Protein AF-A0A7Y7CH23-F1 (afdb_monomer_lite)

Foldseek 3Di:
DEEEEDEQDCQQALVSVVVVVVVCVVVVVPDDYDYHYDHHPCVVVLLVVLLVCLLVLNPCSVVSLVVSLCVVLVSVCVNPVDNPPVVSVVVSVVSVVVSPVSND

Sequence (104 aa):
MKVLKFGGTSVGSVEAISKVAEILRKESNQEQLVVVVSAMSGVTNTLISISQKAAQRDADYEADLQTLEEKHCQAFKELTGNSNCFEISKLFVRLTEICRGVYL

Radius of gyration: 16.27 Å; chains: 1; bounding box: 41×25×42 Å

pLDDT: mean 97.31, std 1.36, range [89.5, 98.69]

Structure (mmCIF, N/CA/C/O backbone):
data_AF-A0A7Y7CH23-F1
#
_entry.id   AF-A0A7Y7CH23-F1
#
loop_
_atom_site.group_PDB
_atom_site.id
_atom_site.type_symbol
_atom_site.label_atom_id
_atom_site.label_alt_id
_atom_site.label_comp_id
_atom_site.label_asym_id
_atom_site.label_entity_id
_atom_site.label_seq_id
_atom_site.pdbx_PDB_ins_code
_atom_site.Cartn_x
_atom_site.Cartn_y
_atom_site.Cartn_z
_atom_site.occupancy
_atom_site.B_iso_or_equiv
_atom_site.auth_seq_id
_atom_site.auth_comp_id
_atom_site.auth_asym_id
_atom_site.auth_atom_id
_atom_site.pdbx_PDB_model_num
ATOM 1 N N . MET A 1 1 ? -26.621 4.002 8.641 1.00 89.50 1 MET A N 1
ATOM 2 C CA . MET A 1 1 ? -25.484 3.522 7.830 1.00 89.50 1 MET A CA 1
ATOM 3 C C . MET A 1 1 ? -24.576 4.711 7.619 1.00 89.50 1 MET A C 1
ATOM 5 O O . MET A 1 1 ? -25.047 5.724 7.113 1.00 89.50 1 MET A O 1
ATOM 9 N N . LYS A 1 2 ? -23.303 4.588 7.991 1.00 96.12 2 LYS A N 1
ATOM 10 C CA . LYS A 1 2 ? -22.327 5.681 7.959 1.00 96.12 2 LYS A CA 1
ATOM 11 C C . LYS A 1 2 ? -21.166 5.344 7.033 1.00 96.12 2 LYS A C 1
ATOM 13 O O . LYS A 1 2 ? -20.683 4.215 7.015 1.00 96.12 2 LYS A O 1
ATOM 18 N N . VAL A 1 3 ? -20.723 6.336 6.265 1.00 97.75 3 VAL A N 1
ATOM 19 C CA . VAL A 1 3 ? -19.572 6.222 5.361 1.00 97.75 3 VAL A CA 1
ATOM 20 C C . VAL A 1 3 ? -18.402 6.995 5.957 1.00 97.75 3 VAL A C 1
ATOM 22 O O . VAL A 1 3 ? -18.526 8.188 6.226 1.00 97.75 3 VAL A O 1
ATOM 25 N N . LEU A 1 4 ? -17.269 6.325 6.159 1.00 97.94 4 LEU A N 1
ATOM 26 C CA . LEU A 1 4 ? -16.046 6.919 6.697 1.00 97.94 4 LEU A CA 1
ATOM 27 C C . LEU A 1 4 ? -14.926 6.823 5.666 1.00 97.94 4 LEU A C 1
ATOM 29 O O . LEU A 1 4 ? -14.622 5.736 5.173 1.00 97.94 4 LEU A O 1
ATOM 33 N N . LYS A 1 5 ? -14.298 7.961 5.355 1.00 97.88 5 LYS A N 1
ATOM 34 C CA . LYS A 1 5 ? -13.179 8.031 4.415 1.00 97.88 5 LYS A CA 1
ATOM 35 C C . LYS A 1 5 ? -11.884 8.403 5.126 1.00 97.88 5 LYS A C 1
ATOM 37 O O . LYS A 1 5 ? -11.820 9.431 5.793 1.00 97.88 5 LYS A O 1
ATOM 42 N N . PHE A 1 6 ? -10.827 7.634 4.878 1.00 98.25 6 PHE A N 1
ATOM 43 C CA . PHE A 1 6 ? -9.479 7.884 5.393 1.00 98.25 6 PHE A CA 1
ATOM 44 C C . PHE A 1 6 ? -8.514 8.187 4.241 1.00 98.25 6 PHE A C 1
ATOM 46 O O . PHE A 1 6 ? -8.484 7.491 3.224 1.00 98.25 6 PHE A O 1
ATOM 53 N N . GLY A 1 7 ? -7.772 9.293 4.352 1.00 97.69 7 GLY A N 1
ATOM 54 C CA . GLY A 1 7 ? -6.771 9.696 3.358 1.00 97.69 7 GLY A CA 1
ATOM 55 C C . GLY A 1 7 ? -5.452 8.943 3.510 1.00 97.69 7 GLY A C 1
ATOM 56 O O . GLY A 1 7 ? -5.259 8.222 4.481 1.00 97.69 7 GLY A O 1
ATOM 57 N N . GLY A 1 8 ? -4.523 9.147 2.572 1.00 96.12 8 GLY A N 1
ATOM 58 C CA . GLY A 1 8 ? -3.258 8.404 2.563 1.00 96.12 8 GLY A CA 1
ATOM 59 C C . GLY A 1 8 ? -2.375 8.645 3.789 1.00 96.12 8 GLY A C 1
ATOM 60 O O . GLY A 1 8 ? -1.679 7.735 4.221 1.00 96.12 8 GLY A O 1
ATOM 61 N N . THR A 1 9 ? -2.448 9.824 4.411 1.00 95.94 9 THR A N 1
ATOM 62 C CA . THR A 1 9 ? -1.773 10.105 5.691 1.00 95.94 9 THR A CA 1
ATOM 63 C C . THR A 1 9 ? -2.388 9.319 6.849 1.00 95.94 9 THR A C 1
ATOM 65 O O . THR A 1 9 ? -1.662 8.807 7.695 1.00 95.94 9 THR A O 1
ATOM 68 N N . SER A 1 10 ? -3.713 9.152 6.858 1.00 97.00 10 SER A N 1
ATOM 69 C CA . SER A 1 10 ? -4.443 8.363 7.860 1.00 97.00 10 SER A CA 1
ATOM 70 C C . SER A 1 10 ? -4.153 6.864 7.775 1.00 97.00 10 SER A C 1
ATOM 72 O O . SER A 1 10 ? -4.375 6.152 8.744 1.00 97.00 10 SER A O 1
ATOM 74 N N . VAL A 1 11 ? -3.650 6.386 6.635 1.00 97.19 11 VAL A N 1
ATOM 75 C CA . VAL A 1 11 ? -3.224 4.994 6.427 1.00 97.19 11 VAL A CA 1
ATOM 76 C C . VAL A 1 11 ? -1.746 4.908 6.029 1.00 97.19 11 VAL A C 1
ATOM 78 O O . VAL A 1 11 ? -1.328 3.989 5.336 1.00 97.19 11 VAL A O 1
ATOM 81 N N . GLY A 1 12 ? -0.942 5.907 6.408 1.00 94.88 12 GLY A N 1
ATOM 82 C CA . GLY A 1 12 ? 0.437 6.048 5.932 1.00 94.88 12 GLY A CA 1
ATOM 83 C C . GLY A 1 12 ? 1.469 5.216 6.688 1.00 94.88 12 GLY A C 1
ATOM 84 O O . GLY A 1 12 ? 2.540 4.956 6.144 1.00 94.88 12 GLY A O 1
ATOM 85 N N . SER A 1 13 ? 1.146 4.803 7.912 1.00 96.56 13 SER A N 1
ATOM 86 C CA . SER A 1 13 ? 2.002 3.999 8.785 1.00 96.56 13 SER A CA 1
ATOM 87 C C . SER A 1 13 ? 1.175 2.981 9.567 1.00 96.56 13 SER A C 1
ATOM 89 O O . SER A 1 13 ? -0.055 3.080 9.630 1.00 96.56 13 SER A O 1
ATOM 91 N N . VAL A 1 14 ? 1.851 2.019 10.191 1.00 97.38 14 VAL A N 1
ATOM 92 C CA . VAL A 1 14 ? 1.224 0.994 11.037 1.00 97.38 14 VAL A CA 1
ATOM 93 C C . VAL A 1 14 ? 0.483 1.625 12.218 1.00 97.38 14 VAL A C 1
ATOM 95 O O . VAL A 1 14 ? -0.646 1.234 12.524 1.00 97.38 14 VAL A O 1
ATOM 98 N N . GLU A 1 15 ? 1.042 2.671 12.826 1.00 97.50 15 GLU A N 1
ATOM 99 C CA . GLU A 1 15 ? 0.410 3.405 13.928 1.00 97.50 15 GLU A CA 1
ATOM 100 C C . GLU A 1 15 ? -0.843 4.144 13.456 1.00 97.50 15 GLU A C 1
ATOM 102 O O . GLU A 1 15 ? -1.858 4.168 14.154 1.00 97.50 15 GLU A O 1
ATOM 107 N N . ALA A 1 16 ? -0.789 4.752 12.267 1.00 97.81 16 ALA A N 1
ATOM 108 C CA . ALA A 1 16 ? -1.929 5.455 11.692 1.00 97.81 16 ALA A CA 1
ATOM 109 C C . ALA A 1 16 ? -3.073 4.478 11.373 1.00 97.81 16 ALA A C 1
ATOM 111 O O . ALA A 1 16 ? -4.213 4.718 11.772 1.00 97.81 16 ALA A O 1
ATOM 112 N N . ILE A 1 17 ? -2.757 3.336 10.752 1.00 98.00 17 ILE A N 1
ATOM 113 C CA . ILE A 1 17 ? -3.729 2.272 10.463 1.00 98.00 17 ILE A CA 1
ATOM 114 C C . ILE A 1 17 ? -4.332 1.716 11.760 1.00 98.00 17 ILE A C 1
ATOM 116 O O . ILE A 1 17 ? -5.546 1.527 11.835 1.00 98.00 17 ILE A O 1
ATOM 120 N N . SER A 1 18 ? -3.523 1.519 12.803 1.00 97.69 18 SER A N 1
ATOM 121 C CA . SER A 1 18 ? -4.001 1.046 14.109 1.00 97.69 18 SER A CA 1
ATOM 122 C C . SER A 1 18 ? -5.000 2.021 14.742 1.00 97.69 18 SER A C 1
ATOM 124 O O . SER A 1 18 ? -6.073 1.605 15.177 1.00 97.69 18 SER A O 1
ATOM 126 N N . LYS A 1 19 ? -4.723 3.333 14.697 1.00 98.06 19 LYS A N 1
ATOM 127 C CA . LYS A 1 19 ? -5.663 4.371 15.162 1.00 98.06 19 LYS A CA 1
ATOM 128 C C . LYS A 1 19 ? -6.963 4.376 14.359 1.00 98.06 19 LYS A C 1
ATOM 130 O O . LYS A 1 19 ? -8.043 4.522 14.927 1.00 98.06 19 LYS A O 1
ATOM 135 N N . VAL A 1 20 ? -6.884 4.196 13.039 1.00 97.94 20 VAL A N 1
ATOM 136 C CA . VAL A 1 20 ? -8.079 4.055 12.192 1.00 97.94 20 VAL A CA 1
ATOM 137 C C . VAL A 1 20 ? -8.890 2.825 12.605 1.00 97.94 20 VAL A C 1
ATOM 139 O O . VAL A 1 20 ? -10.106 2.926 12.753 1.00 97.94 20 VAL A O 1
ATOM 142 N N . ALA A 1 21 ? -8.242 1.687 12.860 1.00 97.25 21 ALA A N 1
ATOM 143 C CA . ALA A 1 21 ? -8.920 0.475 13.313 1.00 97.25 21 ALA A CA 1
ATOM 144 C C . ALA A 1 21 ? -9.638 0.672 14.662 1.00 97.25 21 ALA A C 1
ATOM 146 O O . ALA A 1 21 ? -10.753 0.181 14.835 1.00 97.25 21 ALA A O 1
ATOM 147 N N . GLU A 1 22 ? -9.051 1.422 15.599 1.00 97.44 22 GLU A N 1
ATOM 148 C CA . GLU A 1 22 ? -9.698 1.785 16.869 1.00 97.44 22 GLU A CA 1
ATOM 149 C C . GLU A 1 22 ? -10.956 2.638 16.663 1.00 97.44 22 GLU A C 1
ATOM 151 O O . GLU A 1 22 ? -12.005 2.334 17.239 1.00 97.44 22 GLU A O 1
ATOM 156 N N . ILE A 1 23 ? -10.880 3.661 15.802 1.00 96.94 23 ILE A N 1
ATOM 157 C CA . ILE A 1 23 ? -12.037 4.493 15.436 1.00 96.94 23 ILE A CA 1
ATOM 158 C C . ILE A 1 23 ? -13.147 3.609 14.857 1.00 96.94 23 ILE A C 1
ATOM 160 O O . ILE A 1 23 ? -14.294 3.682 15.295 1.00 96.94 23 ILE A O 1
ATOM 164 N N . LEU A 1 24 ? -12.803 2.728 13.916 1.00 97.38 24 LEU A N 1
ATOM 165 C CA . LEU A 1 24 ? -13.766 1.849 13.256 1.00 97.38 24 LEU A CA 1
ATOM 166 C C . LEU A 1 24 ? -14.436 0.872 14.223 1.00 97.38 24 LEU A C 1
ATOM 168 O O . LEU A 1 24 ? -15.649 0.705 14.144 1.00 97.38 24 LEU A O 1
ATOM 172 N N . ARG A 1 25 ? -13.688 0.280 15.165 1.00 96.94 25 ARG A N 1
ATOM 173 C CA . ARG A 1 25 ? -14.252 -0.605 16.202 1.00 96.94 25 ARG A CA 1
ATOM 174 C C . ARG A 1 25 ? -15.272 0.111 17.083 1.00 96.94 25 ARG A C 1
ATOM 176 O O . ARG A 1 25 ? -16.264 -0.490 17.484 1.00 96.94 25 ARG A O 1
ATOM 183 N N . LYS A 1 26 ? -15.033 1.385 17.409 1.00 96.25 26 LYS A N 1
ATOM 184 C CA . LYS A 1 26 ? -15.975 2.185 18.201 1.00 96.25 26 LYS A CA 1
ATOM 185 C C . LYS A 1 26 ? -17.247 2.485 17.407 1.00 96.25 26 LYS A C 1
ATOM 187 O O . LYS A 1 26 ? -18.345 2.295 17.923 1.00 96.25 26 LYS A O 1
ATOM 192 N N . GLU A 1 27 ? -17.095 2.931 16.165 1.00 96.12 27 GLU A N 1
ATOM 193 C CA . GLU A 1 27 ? -18.215 3.337 15.311 1.00 96.12 27 GLU A CA 1
ATOM 194 C C . GLU A 1 27 ? -19.073 2.140 14.862 1.00 96.12 27 GLU A C 1
ATOM 196 O O . GLU A 1 27 ? -20.293 2.263 14.759 1.00 96.12 27 GLU A O 1
ATOM 201 N N . SER A 1 28 ? -18.474 0.958 14.667 1.00 95.62 28 SER A N 1
ATOM 202 C CA . SER A 1 28 ? -19.189 -0.237 14.194 1.00 95.62 28 SER A CA 1
ATOM 203 C C . SER A 1 28 ? -20.182 -0.798 15.210 1.00 95.62 28 SER A C 1
ATOM 205 O O . SER A 1 28 ? -21.072 -1.555 14.838 1.00 95.62 28 SER A O 1
ATOM 207 N N . ASN A 1 29 ? -20.042 -0.430 16.487 1.00 95.25 29 ASN A N 1
ATOM 208 C CA . ASN A 1 29 ? -20.991 -0.805 17.537 1.00 95.25 29 ASN A CA 1
ATOM 209 C C . ASN A 1 29 ? -22.279 0.031 17.493 1.00 95.25 29 ASN A C 1
ATOM 211 O O . ASN A 1 29 ? -23.251 -0.324 18.153 1.00 95.25 29 ASN A O 1
ATOM 215 N N . GLN A 1 30 ? -22.285 1.153 16.766 1.00 94.44 30 GLN A N 1
ATOM 216 C CA . GLN A 1 30 ? -23.418 2.080 16.720 1.00 94.44 30 GLN A CA 1
ATOM 217 C C . GLN A 1 30 ? -24.283 1.870 15.479 1.00 94.44 30 GLN A C 1
ATOM 219 O O . GLN A 1 30 ? -25.508 1.896 15.563 1.00 94.44 30 GLN A O 1
ATOM 224 N N . GLU A 1 31 ? -23.659 1.671 14.319 1.00 95.19 31 GLU A N 1
ATOM 225 C CA . GLU A 1 31 ? -24.361 1.462 13.057 1.00 95.19 31 GLU A CA 1
ATOM 226 C C . GLU A 1 31 ? -23.474 0.768 12.018 1.00 95.19 31 GLU A C 1
ATOM 228 O O . GLU A 1 31 ? -22.251 0.719 12.138 1.00 95.19 31 GLU A O 1
ATOM 233 N N . GLN A 1 32 ? -24.094 0.263 10.948 1.00 96.75 32 GLN A N 1
ATOM 234 C CA . GLN A 1 32 ? -23.366 -0.314 9.820 1.00 96.75 32 GLN A CA 1
ATOM 235 C C . GLN A 1 32 ? -22.456 0.728 9.151 1.00 96.75 32 GLN A C 1
ATOM 237 O O . GLN A 1 32 ? -22.909 1.826 8.804 1.00 96.75 32 GLN A O 1
ATOM 242 N N . LEU A 1 33 ? -21.201 0.337 8.909 1.00 97.56 33 LEU A N 1
ATOM 243 C CA . LEU A 1 33 ? -20.172 1.182 8.308 1.00 97.56 33 LEU A CA 1
ATOM 244 C C . LEU A 1 33 ? -19.839 0.771 6.871 1.00 97.56 33 LEU A C 1
ATOM 246 O O . LEU A 1 33 ? -19.753 -0.412 6.552 1.00 97.56 33 LEU A O 1
ATOM 250 N N . VAL A 1 34 ? -19.556 1.769 6.036 1.00 98.12 34 VAL A N 1
ATOM 251 C CA . VAL A 1 34 ? -18.801 1.628 4.786 1.00 98.12 34 VAL A CA 1
ATOM 252 C C . VAL A 1 34 ? -17.496 2.393 4.952 1.00 98.12 34 VAL A C 1
ATOM 254 O O . VAL A 1 34 ? -17.506 3.579 5.285 1.00 98.12 34 VAL A O 1
ATOM 257 N N . VAL A 1 35 ? -16.368 1.723 4.728 1.00 98.00 35 VAL A N 1
ATOM 258 C CA . VAL A 1 35 ? -15.037 2.308 4.915 1.00 98.00 35 VAL A CA 1
ATOM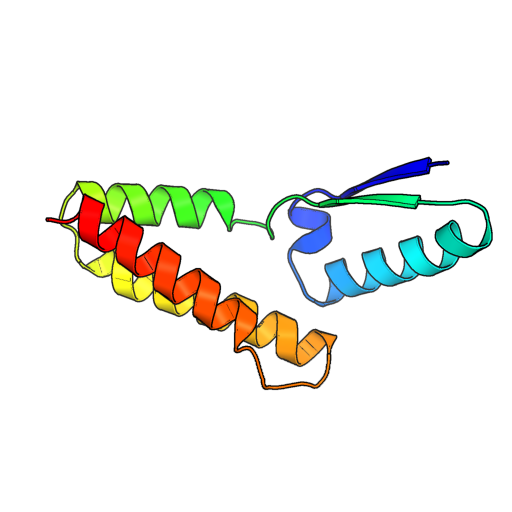 259 C C . VAL A 1 35 ? -14.365 2.479 3.562 1.00 98.00 35 VAL A C 1
ATOM 261 O O . VAL A 1 35 ? -14.211 1.519 2.813 1.00 98.00 35 VAL A O 1
ATOM 264 N N . VAL A 1 36 ? -13.950 3.706 3.263 1.00 98.38 36 VAL A N 1
ATOM 265 C CA . VAL A 1 36 ? -13.214 4.054 2.046 1.00 98.38 36 VAL A CA 1
ATOM 266 C C . VAL A 1 36 ? -11.806 4.479 2.439 1.00 98.38 36 VAL A C 1
ATOM 268 O O . VAL A 1 36 ? -11.624 5.414 3.219 1.00 98.38 36 VAL A O 1
ATOM 271 N N . VAL A 1 37 ? -10.793 3.819 1.886 1.00 97.94 37 VAL A N 1
ATOM 272 C CA . VAL A 1 37 ? -9.385 4.156 2.130 1.00 97.94 37 VAL A CA 1
ATOM 273 C C . VAL A 1 37 ? -8.701 4.570 0.835 1.00 97.94 37 VAL A C 1
ATOM 275 O O . VAL A 1 37 ? -8.967 4.025 -0.233 1.00 97.94 37 VAL A O 1
ATOM 278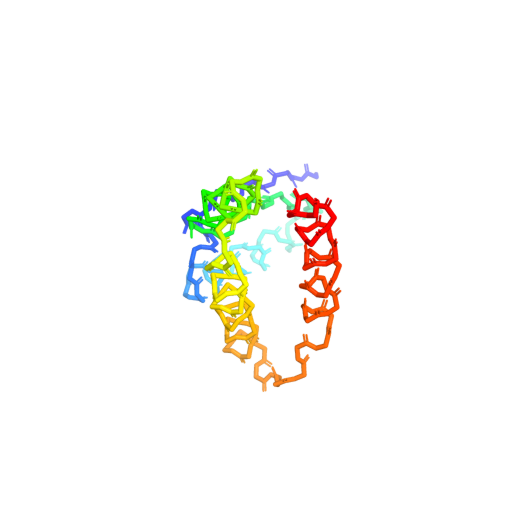 N N . SER A 1 38 ? -7.824 5.567 0.927 1.00 98.00 38 SER A N 1
ATOM 279 C CA . SER A 1 38 ? -6.824 5.831 -0.112 1.00 98.00 38 SER A CA 1
ATOM 280 C C . SER A 1 38 ? -5.650 4.843 0.010 1.00 98.00 38 SER A C 1
ATOM 282 O O . SER A 1 38 ? -5.558 4.104 0.987 1.00 98.00 38 SER A O 1
ATOM 284 N N . ALA A 1 39 ? -4.728 4.846 -0.957 1.00 97.75 39 ALA A N 1
ATOM 285 C CA . ALA A 1 39 ? -3.445 4.158 -0.803 1.00 97.75 39 ALA A CA 1
ATOM 286 C C . ALA A 1 39 ? -2.619 4.772 0.347 1.00 97.75 39 ALA A C 1
ATOM 288 O O . ALA A 1 39 ? -2.824 5.940 0.698 1.00 97.75 39 ALA A O 1
ATOM 289 N N . MET A 1 40 ? -1.667 4.011 0.904 1.00 97.94 40 MET A N 1
ATOM 290 C CA . MET A 1 40 ? -0.754 4.514 1.940 1.00 97.94 40 MET A CA 1
ATOM 291 C C . MET A 1 40 ? 0.008 5.749 1.441 1.00 97.94 40 MET A C 1
ATOM 293 O O . MET A 1 40 ? 0.288 5.886 0.248 1.00 97.94 40 MET A O 1
ATOM 297 N N . SER A 1 41 ? 0.364 6.652 2.358 1.00 96.81 41 SER A N 1
ATOM 298 C CA . SER A 1 41 ? 1.081 7.890 2.036 1.00 96.81 41 SER A CA 1
ATOM 299 C C . SER A 1 41 ? 2.270 7.650 1.092 1.00 96.81 41 SER A C 1
ATOM 301 O O . SER A 1 41 ? 3.109 6.773 1.325 1.00 96.81 41 SER A O 1
ATOM 303 N N . GLY A 1 42 ? 2.305 8.420 0.001 1.00 97.06 42 GLY A N 1
ATOM 304 C CA . GLY A 1 42 ? 3.329 8.355 -1.045 1.00 97.06 42 GLY A CA 1
ATOM 305 C C . GLY A 1 42 ? 3.147 7.250 -2.093 1.00 97.06 42 GLY A C 1
ATOM 306 O O . GLY A 1 42 ? 3.669 7.401 -3.191 1.00 97.06 42 GLY A O 1
ATOM 307 N N . VAL A 1 43 ? 2.365 6.196 -1.828 1.00 98.06 43 VAL A N 1
ATOM 308 C CA . VAL A 1 43 ? 2.293 5.010 -2.708 1.00 98.06 43 VAL A CA 1
ATOM 309 C C . VAL A 1 43 ? 1.793 5.346 -4.110 1.00 98.06 43 VAL A C 1
ATOM 311 O O . VAL A 1 43 ? 2.377 4.884 -5.082 1.00 98.06 43 VAL A O 1
ATOM 314 N N . THR A 1 44 ? 0.766 6.189 -4.250 1.00 98.25 44 THR A N 1
ATOM 315 C CA . THR A 1 44 ? 0.278 6.602 -5.578 1.00 98.25 44 THR A CA 1
ATOM 316 C C . THR A 1 44 ? 1.368 7.300 -6.395 1.00 98.25 44 THR A C 1
ATOM 318 O O . THR A 1 44 ? 1.526 7.001 -7.573 1.00 98.25 44 THR A O 1
ATOM 321 N N . ASN A 1 45 ? 2.157 8.180 -5.770 1.00 98.44 45 ASN A N 1
ATOM 322 C CA . ASN A 1 45 ? 3.254 8.869 -6.452 1.00 98.44 45 ASN A CA 1
ATOM 323 C C . ASN A 1 45 ? 4.373 7.891 -6.828 1.00 98.44 45 ASN A C 1
ATOM 325 O O . ASN A 1 45 ? 4.903 7.975 -7.931 1.00 98.44 45 ASN A O 1
ATOM 329 N N . THR A 1 46 ? 4.693 6.936 -5.949 1.00 98.38 46 THR A N 1
ATOM 330 C CA . THR A 1 46 ? 5.659 5.869 -6.244 1.00 98.38 46 THR A CA 1
ATOM 331 C C . THR A 1 46 ? 5.211 5.029 -7.439 1.00 98.38 46 THR A C 1
ATOM 333 O O . THR A 1 46 ? 5.997 4.819 -8.352 1.00 98.38 46 THR A O 1
ATOM 336 N N . LEU A 1 47 ? 3.940 4.618 -7.496 1.00 98.56 47 LEU A N 1
ATOM 337 C CA . LEU A 1 47 ? 3.395 3.857 -8.626 1.00 98.56 47 LEU A CA 1
ATOM 338 C C . LEU A 1 47 ? 3.462 4.639 -9.944 1.00 98.56 4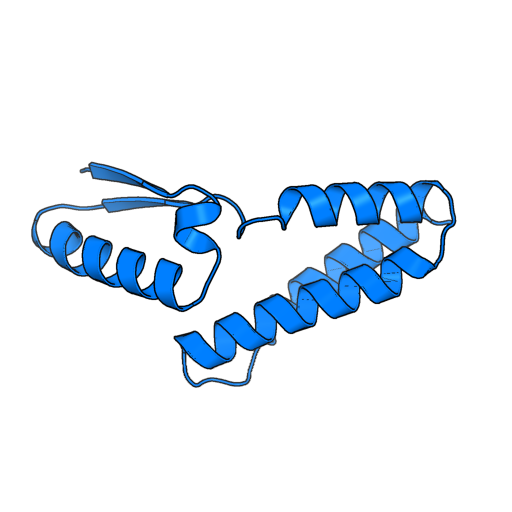7 LEU A C 1
ATOM 340 O O . LEU A 1 47 ? 3.823 4.076 -10.975 1.00 98.56 47 LEU A O 1
ATOM 344 N N . ILE A 1 48 ? 3.162 5.941 -9.913 1.00 98.56 48 ILE A N 1
ATOM 345 C CA . ILE A 1 48 ? 3.319 6.814 -11.083 1.00 98.56 48 ILE A CA 1
ATOM 346 C C . ILE A 1 48 ? 4.790 6.850 -11.518 1.00 98.56 48 ILE A C 1
ATOM 348 O O . ILE A 1 48 ? 5.071 6.644 -12.696 1.00 98.56 48 ILE A O 1
ATOM 352 N N . SER A 1 49 ? 5.727 7.038 -10.586 1.00 98.62 49 SER A N 1
ATOM 353 C CA . SER A 1 49 ? 7.161 7.057 -10.898 1.00 98.62 49 SER A CA 1
ATOM 354 C C . SER A 1 49 ? 7.642 5.734 -11.497 1.00 98.62 49 SER A C 1
ATOM 356 O O . SER A 1 49 ? 8.347 5.746 -12.500 1.00 98.62 49 SER A O 1
ATOM 358 N N . ILE A 1 50 ? 7.221 4.599 -10.933 1.00 98.62 50 ILE A N 1
ATOM 359 C CA . ILE A 1 50 ? 7.525 3.259 -11.458 1.00 98.62 50 ILE A CA 1
ATOM 360 C C . ILE A 1 50 ? 7.018 3.132 -12.896 1.00 98.62 50 ILE A C 1
ATOM 362 O O . ILE A 1 50 ? 7.755 2.704 -13.781 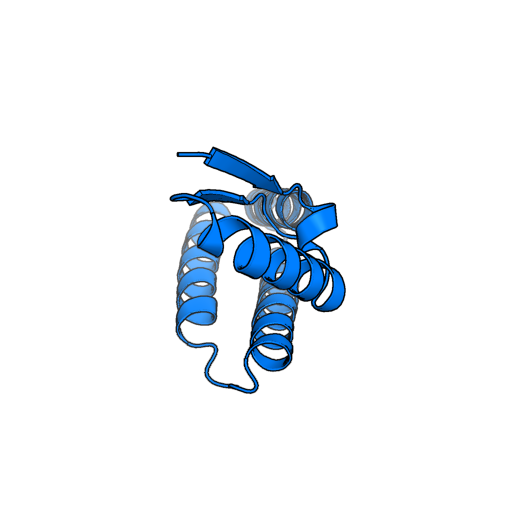1.00 98.62 50 ILE A O 1
ATOM 366 N N . SER A 1 51 ? 5.774 3.550 -13.154 1.00 98.25 51 SER A N 1
ATOM 367 C CA . SER A 1 51 ? 5.195 3.484 -14.500 1.00 98.25 51 SER A CA 1
ATOM 368 C C . SER A 1 51 ? 5.959 4.346 -15.512 1.00 98.25 51 SER A C 1
ATOM 370 O O . SER A 1 51 ? 6.150 3.934 -16.654 1.00 98.25 51 SER A O 1
ATOM 372 N N . GLN A 1 52 ? 6.445 5.516 -15.085 1.00 98.50 52 GLN A N 1
ATOM 373 C CA . GLN A 1 52 ? 7.242 6.413 -15.918 1.00 98.50 52 GLN A CA 1
ATOM 374 C C . GLN A 1 52 ? 8.626 5.836 -16.218 1.00 98.50 52 GLN A C 1
ATOM 376 O O . GLN A 1 52 ? 9.052 5.904 -17.369 1.00 98.50 52 GLN A O 1
ATOM 381 N N . LYS A 1 53 ? 9.299 5.248 -15.219 1.00 98.69 53 LYS A N 1
ATOM 382 C CA . LYS A 1 53 ? 10.585 4.560 -15.403 1.00 98.69 53 LYS A CA 1
ATOM 383 C C . LYS A 1 53 ? 10.454 3.399 -16.386 1.00 98.69 53 LYS A C 1
ATOM 385 O O . LYS A 1 53 ? 11.187 3.349 -17.371 1.00 98.69 53 LYS A O 1
ATOM 390 N N . ALA A 1 54 ? 9.441 2.549 -16.196 1.00 98.44 54 ALA A N 1
ATOM 391 C CA . ALA A 1 54 ? 9.147 1.460 -17.122 1.00 98.44 54 ALA A CA 1
ATOM 392 C C . ALA A 1 54 ? 8.951 1.981 -18.558 1.00 98.44 54 ALA A C 1
ATOM 394 O O . ALA A 1 54 ? 9.623 1.521 -19.474 1.00 98.44 54 ALA A O 1
ATOM 395 N N . ALA A 1 55 ? 8.120 3.013 -18.751 1.00 98.44 55 ALA A N 1
ATOM 396 C CA . ALA A 1 55 ? 7.861 3.598 -20.073 1.00 98.44 55 ALA A CA 1
ATOM 397 C C . ALA A 1 55 ? 9.104 4.227 -20.733 1.00 98.44 55 ALA A C 1
ATOM 399 O O . ALA A 1 55 ? 9.169 4.342 -21.956 1.00 98.44 55 ALA A O 1
ATOM 400 N N . GLN A 1 56 ? 10.092 4.640 -19.938 1.00 98.38 56 GLN A N 1
ATOM 401 C CA . GLN A 1 56 ? 11.361 5.207 -20.404 1.00 98.38 56 GLN A CA 1
ATOM 402 C C . GLN A 1 56 ? 12.453 4.147 -20.601 1.00 98.38 56 GLN A C 1
ATOM 404 O O . GLN A 1 56 ? 13.587 4.500 -20.923 1.00 98.38 56 GLN A O 1
ATOM 409 N N . ARG A 1 57 ? 12.121 2.858 -20.442 1.00 97.81 57 ARG A N 1
ATOM 410 C CA . ARG A 1 57 ? 13.070 1.732 -20.459 1.00 97.81 57 ARG A CA 1
ATOM 411 C C . ARG A 1 57 ? 14.161 1.835 -19.392 1.00 97.81 57 ARG A C 1
ATOM 413 O O . ARG A 1 57 ? 15.232 1.244 -19.530 1.00 97.81 57 ARG A O 1
ATOM 420 N N . ASP A 1 58 ? 13.872 2.548 -18.312 1.00 98.31 58 ASP A N 1
ATOM 421 C CA . ASP A 1 58 ? 14.715 2.595 -17.128 1.00 98.31 58 ASP A CA 1
ATOM 422 C C . ASP A 1 58 ? 14.425 1.360 -16.270 1.00 98.31 58 ASP A C 1
ATOM 424 O O . ASP A 1 58 ? 13.330 1.234 -15.723 1.00 98.31 58 ASP A O 1
ATOM 428 N N . ALA A 1 59 ? 15.395 0.444 -16.180 1.00 96.81 59 ALA A N 1
ATOM 429 C CA . ALA A 1 59 ? 15.269 -0.825 -15.461 1.00 96.81 59 ALA A CA 1
ATOM 430 C C . ALA A 1 59 ? 15.141 -0.653 -13.935 1.00 96.81 59 ALA A C 1
ATOM 432 O O . ALA A 1 59 ? 14.710 -1.585 -13.255 1.00 96.81 59 ALA A O 1
ATOM 433 N N . ASP A 1 60 ? 15.420 0.539 -13.394 1.00 97.69 60 ASP A N 1
ATOM 434 C CA . ASP A 1 60 ? 15.304 0.821 -11.959 1.00 97.69 60 ASP A CA 1
ATOM 435 C C . ASP A 1 60 ? 13.857 0.708 -11.439 1.00 97.69 60 ASP A C 1
ATOM 437 O O . ASP A 1 60 ? 13.637 0.637 -10.228 1.00 97.69 60 ASP A O 1
ATOM 441 N N . TYR A 1 61 ? 12.853 0.653 -12.327 1.00 98.31 61 TYR A N 1
ATOM 442 C CA . TYR A 1 61 ? 11.459 0.413 -11.937 1.00 98.31 61 TYR A CA 1
ATOM 443 C C . TYR A 1 61 ? 11.277 -0.911 -11.168 1.00 98.31 61 TYR A C 1
ATOM 445 O O . TYR A 1 61 ? 10.389 -0.999 -10.318 1.00 98.31 61 TYR A O 1
ATOM 453 N N . GLU A 1 62 ? 12.107 -1.929 -11.437 1.00 97.62 62 GLU A N 1
ATOM 454 C CA . GLU A 1 62 ? 12.035 -3.234 -10.763 1.00 97.62 62 GLU A CA 1
ATOM 455 C C . GLU A 1 62 ? 12.470 -3.136 -9.297 1.00 97.62 62 GLU A C 1
ATOM 457 O O . GLU A 1 62 ? 11.800 -3.668 -8.410 1.00 97.62 62 GLU A O 1
ATOM 462 N N . ALA A 1 63 ? 13.544 -2.390 -9.024 1.00 98.19 63 ALA A N 1
ATOM 463 C CA . ALA A 1 63 ? 14.026 -2.157 -7.664 1.00 98.19 63 ALA A CA 1
ATOM 464 C C . ALA A 1 63 ? 13.026 -1.324 -6.839 1.00 98.19 63 ALA A C 1
ATOM 466 O O . ALA A 1 63 ? 12.785 -1.607 -5.660 1.00 98.19 63 ALA A O 1
ATOM 467 N N . ASP A 1 64 ? 12.390 -0.330 -7.467 1.00 98.19 64 ASP A N 1
ATOM 468 C CA . ASP A 1 64 ? 11.334 0.465 -6.834 1.00 98.19 64 ASP A CA 1
ATOM 469 C C . ASP A 1 64 ? 10.095 -0.388 -6.506 1.00 98.19 64 ASP A C 1
ATOM 471 O O . ASP A 1 64 ? 9.495 -0.223 -5.439 1.00 98.19 64 ASP A O 1
ATOM 475 N N . LEU A 1 65 ? 9.716 -1.316 -7.396 1.00 98.31 65 LEU A N 1
ATOM 476 C CA . LEU A 1 65 ? 8.630 -2.271 -7.155 1.00 98.31 65 LEU A CA 1
ATOM 477 C C . LEU A 1 65 ? 8.934 -3.184 -5.972 1.00 98.31 65 LEU A C 1
ATOM 479 O O . LEU A 1 65 ? 8.082 -3.324 -5.093 1.00 98.31 65 LEU A O 1
ATOM 483 N N . GLN A 1 66 ? 10.140 -3.753 -5.921 1.00 98.06 66 GLN A N 1
ATOM 484 C CA . GLN A 1 66 ? 10.566 -4.609 -4.815 1.00 98.06 66 GLN A CA 1
ATOM 485 C C . GLN A 1 66 ? 10.528 -3.848 -3.482 1.00 98.06 66 GLN A C 1
ATOM 487 O O . GLN A 1 66 ? 9.938 -4.316 -2.509 1.00 98.06 66 GLN A O 1
ATOM 492 N N . THR A 1 67 ? 11.072 -2.630 -3.450 1.00 98.38 67 THR A N 1
ATOM 493 C CA . THR A 1 67 ? 11.044 -1.772 -2.253 1.00 98.38 67 THR A CA 1
ATOM 494 C C . THR A 1 67 ? 9.607 -1.481 -1.805 1.00 98.38 67 THR A C 1
ATOM 496 O O . THR A 1 67 ? 9.290 -1.459 -0.610 1.00 98.38 67 THR A O 1
ATOM 499 N N . LEU A 1 68 ? 8.703 -1.252 -2.762 1.00 98.38 68 LEU A N 1
ATOM 500 C CA . LEU A 1 68 ? 7.295 -1.008 -2.476 1.00 98.38 68 LEU A CA 1
ATOM 501 C C . LEU A 1 68 ? 6.585 -2.268 -1.954 1.00 98.38 68 LEU A C 1
ATOM 503 O O . LEU A 1 68 ? 5.742 -2.142 -1.062 1.00 98.38 68 LEU A O 1
ATOM 507 N N . GLU A 1 69 ? 6.922 -3.455 -2.458 1.00 98.38 69 GLU A N 1
ATOM 508 C CA . GLU A 1 69 ? 6.415 -4.739 -1.958 1.00 98.38 69 GLU A CA 1
ATOM 509 C C . GLU A 1 69 ? 6.845 -4.976 -0.511 1.00 98.38 69 GLU A C 1
ATOM 511 O O . GLU A 1 69 ? 6.001 -5.209 0.359 1.00 98.38 69 GLU A O 1
ATOM 516 N N . GLU A 1 70 ? 8.141 -4.829 -0.234 1.00 97.69 70 GLU A N 1
ATOM 517 C CA . GLU A 1 70 ? 8.723 -5.000 1.098 1.00 97.69 70 GLU A CA 1
ATOM 518 C C . GLU A 1 70 ? 8.046 -4.083 2.122 1.00 97.69 70 GLU A C 1
ATOM 520 O O . GLU A 1 70 ? 7.647 -4.539 3.197 1.00 97.69 70 GLU A O 1
ATOM 525 N N . LYS A 1 71 ? 7.802 -2.815 1.761 1.00 97.19 71 LYS A N 1
ATOM 526 C CA . LYS A 1 71 ? 7.052 -1.866 2.598 1.00 97.19 71 LYS A CA 1
ATOM 527 C C . LYS A 1 71 ? 5.658 -2.390 2.972 1.00 97.19 71 LYS A C 1
ATOM 529 O O . LYS A 1 71 ? 5.242 -2.247 4.123 1.00 97.19 71 LYS A O 1
ATOM 534 N N . HIS A 1 72 ? 4.921 -2.974 2.025 1.00 98.00 72 HIS A N 1
ATOM 535 C CA . HIS A 1 72 ? 3.568 -3.478 2.285 1.00 98.00 72 HIS A CA 1
ATOM 536 C C . HIS A 1 72 ? 3.582 -4.796 3.072 1.00 98.00 72 HIS A C 1
ATOM 538 O O . HIS A 1 72 ? 2.792 -4.943 4.007 1.00 98.00 72 HIS A O 1
ATOM 544 N N . CYS A 1 73 ? 4.485 -5.728 2.752 1.00 97.88 73 CYS A N 1
ATOM 545 C CA . CYS A 1 73 ? 4.652 -6.969 3.515 1.00 97.88 73 CYS A CA 1
ATOM 546 C C . CYS A 1 73 ? 5.070 -6.685 4.966 1.00 97.88 73 CYS A C 1
ATOM 548 O O . CYS A 1 73 ? 4.544 -7.312 5.888 1.00 97.88 73 CYS A O 1
ATOM 550 N N . GLN A 1 74 ? 5.949 -5.703 5.191 1.00 97.50 74 GLN A N 1
ATOM 551 C CA . GLN A 1 74 ? 6.351 -5.292 6.534 1.00 97.50 74 GLN A CA 1
ATOM 552 C C . GLN A 1 74 ? 5.177 -4.692 7.316 1.00 97.50 74 GLN A C 1
ATOM 554 O O . GLN A 1 74 ? 4.904 -5.128 8.434 1.00 97.50 74 GLN A O 1
ATOM 559 N N . ALA A 1 75 ? 4.421 -3.767 6.714 1.00 97.06 75 ALA A N 1
ATOM 560 C CA . ALA A 1 75 ? 3.231 -3.202 7.351 1.00 97.06 75 ALA A CA 1
ATOM 561 C C . ALA A 1 75 ? 2.194 -4.285 7.701 1.00 97.06 75 ALA A C 1
ATOM 563 O O . ALA A 1 75 ? 1.626 -4.274 8.792 1.00 97.06 75 ALA A O 1
ATOM 564 N N . PHE A 1 76 ? 1.974 -5.257 6.809 1.00 97.50 76 PHE A N 1
ATOM 565 C CA . PHE A 1 76 ? 1.092 -6.397 7.064 1.00 97.50 76 PHE A CA 1
ATOM 566 C C . PHE A 1 76 ? 1.560 -7.236 8.255 1.00 97.50 76 PHE A C 1
ATOM 568 O O . PHE A 1 76 ? 0.757 -7.568 9.132 1.00 97.50 76 PHE A O 1
ATOM 575 N N . LYS A 1 77 ? 2.856 -7.552 8.306 1.00 97.75 77 LYS A N 1
ATOM 576 C CA . LYS A 1 77 ? 3.447 -8.331 9.392 1.00 97.75 77 LYS A CA 1
ATOM 577 C C . LYS A 1 77 ? 3.312 -7.626 10.733 1.00 97.75 77 LYS A C 1
ATOM 579 O O . LYS A 1 77 ? 2.912 -8.260 11.705 1.00 97.75 77 LYS A O 1
ATOM 584 N N . GLU A 1 78 ? 3.600 -6.332 10.788 1.00 97.62 78 GLU A N 1
ATOM 585 C CA . GLU A 1 78 ? 3.487 -5.547 12.019 1.00 97.62 78 GLU A CA 1
ATOM 586 C C . GLU A 1 78 ? 2.034 -5.411 12.497 1.00 97.62 78 GLU A C 1
ATOM 588 O O . GLU A 1 78 ? 1.772 -5.511 13.693 1.00 97.62 78 GLU A O 1
ATOM 593 N N . LEU A 1 79 ? 1.075 -5.250 11.579 1.00 96.44 79 LEU A N 1
ATOM 594 C CA . LEU A 1 79 ? -0.346 -5.110 11.922 1.00 96.44 79 LEU A CA 1
ATOM 595 C C . LEU A 1 79 ? -1.010 -6.422 12.354 1.00 96.44 79 LEU A C 1
ATOM 597 O O . LEU A 1 79 ? -1.950 -6.400 13.149 1.00 96.44 79 LEU A O 1
ATOM 601 N N . THR A 1 80 ? -0.582 -7.555 11.796 1.00 95.69 80 THR A N 1
ATOM 602 C CA . THR A 1 80 ? -1.279 -8.844 11.968 1.00 95.69 80 THR A CA 1
ATOM 603 C C . THR A 1 80 ? -0.496 -9.866 12.786 1.00 95.69 80 THR A C 1
ATOM 605 O O . THR A 1 80 ? -1.063 -10.877 13.195 1.00 95.69 80 THR A O 1
ATOM 608 N N . GLY A 1 81 ? 0.807 -9.653 12.987 1.00 96.12 81 GLY A N 1
ATOM 609 C CA . GLY A 1 81 ? 1.732 -10.660 13.509 1.00 96.12 81 GLY A CA 1
ATOM 610 C C . GLY A 1 81 ? 2.012 -11.814 12.535 1.00 96.12 81 GLY A C 1
ATOM 611 O O . GLY A 1 81 ? 2.801 -12.703 12.850 1.00 96.12 81 GLY A O 1
ATOM 612 N N . ASN A 1 82 ? 1.391 -11.823 11.350 1.00 94.44 82 ASN A N 1
ATOM 613 C CA . ASN A 1 82 ? 1.528 -12.880 10.358 1.00 94.44 82 ASN A CA 1
ATOM 614 C C . ASN A 1 82 ? 2.567 -12.495 9.299 1.00 94.44 82 ASN A C 1
ATOM 616 O O . ASN A 1 82 ? 2.509 -11.421 8.713 1.00 94.44 82 ASN A O 1
ATOM 620 N N . SER A 1 83 ? 3.514 -13.390 9.019 1.00 93.44 83 SER A N 1
ATOM 621 C CA . SER A 1 83 ? 4.537 -13.164 7.985 1.00 93.44 83 SER A CA 1
ATOM 622 C C . SER A 1 83 ? 4.131 -13.686 6.600 1.00 93.44 83 SER A C 1
ATOM 624 O O . SER A 1 83 ? 4.867 -13.502 5.638 1.00 93.44 83 SER A O 1
ATOM 626 N N . ASN A 1 84 ? 2.971 -14.336 6.475 1.00 95.62 84 ASN A N 1
ATOM 627 C CA . ASN A 1 84 ? 2.451 -14.828 5.204 1.00 95.62 84 ASN A CA 1
ATOM 628 C C . ASN A 1 84 ? 1.799 -13.691 4.397 1.00 95.62 84 ASN A C 1
ATOM 630 O O . ASN A 1 84 ? 0.579 -13.531 4.418 1.00 95.62 84 ASN A O 1
ATOM 634 N N . CYS A 1 85 ? 2.609 -12.908 3.679 1.00 94.94 85 CYS A N 1
ATOM 635 C CA . CYS A 1 85 ? 2.134 -11.822 2.815 1.00 94.94 85 CYS A CA 1
ATOM 636 C C . CYS A 1 85 ? 1.773 -12.269 1.381 1.00 94.94 85 CYS A C 1
ATOM 638 O O . CYS A 1 85 ? 1.781 -11.454 0.463 1.00 94.94 85 CYS A O 1
ATOM 640 N N . PHE A 1 86 ? 1.405 -13.541 1.177 1.00 96.69 86 PHE A N 1
ATOM 641 C CA . PHE A 1 86 ? 1.148 -14.131 -0.146 1.00 96.69 86 PHE A CA 1
ATOM 642 C C . PHE A 1 86 ? 0.190 -13.319 -1.035 1.00 96.69 86 PHE A C 1
ATOM 644 O O . PHE A 1 86 ? 0.473 -13.110 -2.214 1.00 96.69 86 PHE A O 1
ATOM 651 N N . GLU A 1 87 ? -0.925 -12.826 -0.488 1.00 96.12 87 GLU A N 1
ATOM 652 C CA . GLU A 1 87 ? -1.890 -12.035 -1.269 1.00 96.12 87 GLU A CA 1
ATOM 653 C C . GLU A 1 87 ? -1.320 -10.681 -1.712 1.00 96.12 87 GLU A C 1
ATOM 655 O O . GLU A 1 87 ? -1.624 -10.216 -2.809 1.00 96.12 87 GLU A O 1
ATOM 660 N N . ILE A 1 88 ? -0.456 -10.068 -0.895 1.00 97.31 88 ILE A N 1
ATOM 661 C CA . ILE A 1 88 ? 0.250 -8.834 -1.259 1.00 97.31 88 ILE A CA 1
ATOM 662 C C . ILE A 1 88 ? 1.225 -9.146 -2.391 1.00 97.31 88 ILE A C 1
ATOM 664 O O . ILE A 1 88 ? 1.135 -8.528 -3.450 1.00 97.31 88 ILE A O 1
ATOM 668 N N . SER A 1 89 ? 2.075 -10.161 -2.226 1.00 97.38 89 SER A N 1
ATOM 669 C CA . SER A 1 89 ? 3.042 -10.558 -3.253 1.00 97.38 89 SER A CA 1
ATOM 670 C C . SER A 1 89 ? 2.382 -10.914 -4.582 1.00 97.38 89 SER A C 1
ATOM 672 O O . SER A 1 89 ? 2.857 -10.524 -5.643 1.00 97.38 89 SER A O 1
ATOM 674 N N . LYS A 1 90 ? 1.219 -11.570 -4.562 1.00 98.12 90 LYS A N 1
ATOM 675 C CA . LYS A 1 90 ? 0.449 -11.870 -5.776 1.00 98.12 90 LYS A CA 1
ATOM 676 C C . LYS A 1 90 ? 0.001 -10.611 -6.530 1.00 98.12 90 LYS A C 1
ATOM 678 O O . LYS A 1 90 ? -0.044 -10.624 -7.762 1.00 98.12 90 LYS A O 1
ATOM 683 N N . LEU A 1 91 ? -0.339 -9.532 -5.821 1.00 98.19 91 LEU A N 1
ATOM 684 C CA . LEU A 1 91 ? -0.639 -8.241 -6.447 1.00 98.19 91 LEU A CA 1
ATOM 685 C C . LEU A 1 91 ? 0.619 -7.609 -7.052 1.00 98.19 91 LEU A C 1
ATOM 687 O O . LEU A 1 91 ? 0.539 -7.070 -8.155 1.00 98.19 91 LEU A O 1
ATOM 691 N N . PHE A 1 92 ? 1.770 -7.724 -6.385 1.00 98.19 92 PHE A N 1
ATOM 692 C CA . PHE A 1 92 ? 3.044 -7.225 -6.909 1.00 98.19 92 PHE A CA 1
ATOM 693 C C . PHE A 1 92 ? 3.524 -8.001 -8.133 1.00 98.19 92 PHE A C 1
ATOM 695 O O . PHE A 1 92 ? 3.940 -7.371 -9.096 1.00 98.19 92 PHE A O 1
ATOM 702 N N . VAL A 1 93 ? 3.339 -9.324 -8.189 1.00 98.12 93 VAL A N 1
ATOM 703 C CA . VAL A 1 93 ? 3.602 -10.114 -9.406 1.00 98.12 93 VAL A CA 1
ATOM 704 C C . VAL A 1 93 ? 2.820 -9.559 -10.600 1.00 98.12 93 VAL A C 1
ATOM 706 O O . VAL A 1 93 ? 3.402 -9.297 -11.649 1.00 98.12 93 VAL A O 1
ATOM 709 N N . ARG A 1 94 ? 1.516 -9.295 -10.432 1.00 98.12 94 ARG A N 1
ATOM 710 C CA . ARG A 1 94 ? 0.688 -8.701 -11.498 1.00 98.12 94 ARG A CA 1
ATOM 711 C C . ARG A 1 94 ? 1.151 -7.300 -11.883 1.00 98.12 94 ARG A C 1
ATOM 713 O O . ARG A 1 94 ? 1.145 -6.951 -13.059 1.00 98.12 94 ARG A O 1
ATOM 720 N N . LEU A 1 95 ? 1.520 -6.483 -10.898 1.00 97.94 95 LEU A N 1
ATOM 721 C CA . LEU A 1 95 ? 2.024 -5.137 -11.145 1.00 97.94 95 LEU A CA 1
ATOM 722 C C . LEU A 1 95 ? 3.338 -5.177 -11.942 1.00 97.94 95 LEU A C 1
ATOM 724 O O . LEU A 1 95 ? 3.480 -4.429 -12.906 1.00 97.94 95 LEU A O 1
ATOM 728 N N . THR A 1 96 ? 4.242 -6.101 -11.611 1.00 97.69 96 THR A N 1
ATOM 729 C CA . THR A 1 96 ? 5.488 -6.346 -12.346 1.00 97.69 96 THR A CA 1
ATOM 730 C C . THR A 1 96 ? 5.223 -6.785 -13.782 1.00 97.69 96 THR A C 1
ATOM 732 O O . THR A 1 96 ? 5.854 -6.266 -14.698 1.00 97.69 96 THR A O 1
ATOM 735 N N . GLU A 1 97 ? 4.264 -7.685 -14.018 1.00 98.00 97 GLU A N 1
ATOM 736 C CA . GLU A 1 97 ? 3.873 -8.097 -15.375 1.00 98.00 97 GLU A CA 1
ATOM 737 C C . GLU A 1 97 ? 3.372 -6.912 -16.214 1.00 98.00 97 GLU A C 1
ATOM 739 O O . GLU A 1 97 ? 3.766 -6.766 -17.373 1.00 98.00 97 GLU A O 1
ATOM 744 N N . ILE A 1 98 ? 2.553 -6.035 -15.622 1.00 98.25 98 ILE A N 1
ATOM 745 C CA . ILE A 1 98 ? 2.064 -4.817 -16.282 1.00 98.25 98 ILE A CA 1
ATOM 746 C C . ILE A 1 98 ? 3.233 -3.882 -16.613 1.00 98.25 98 ILE A C 1
ATOM 748 O O . ILE A 1 98 ? 3.356 -3.441 -17.754 1.00 98.25 98 ILE A O 1
ATOM 752 N N . CYS A 1 99 ? 4.111 -3.598 -15.648 1.00 98.06 99 CYS A N 1
ATOM 753 C CA . CYS A 1 99 ? 5.260 -2.718 -15.860 1.00 98.06 99 CYS A CA 1
ATOM 754 C C . CYS A 1 99 ? 6.241 -3.282 -16.895 1.00 98.06 99 CYS A C 1
ATOM 756 O O . CYS A 1 99 ? 6.70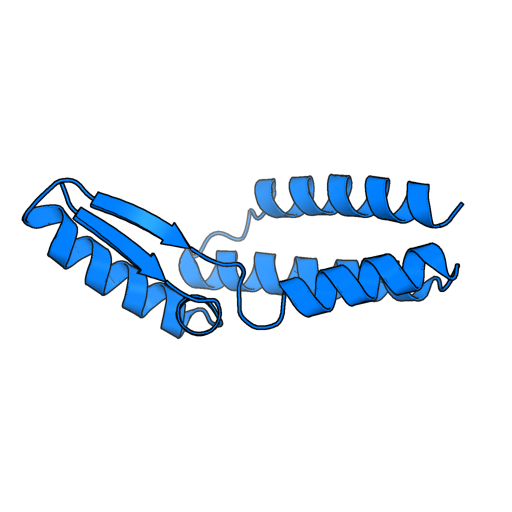9 -2.537 -17.752 1.00 98.06 99 CYS A O 1
ATOM 758 N N . ARG A 1 100 ? 6.479 -4.597 -16.899 1.00 97.81 100 ARG A N 1
ATOM 759 C CA . ARG A 1 100 ? 7.289 -5.263 -17.924 1.00 97.81 100 ARG A CA 1
ATOM 760 C C . ARG A 1 100 ? 6.677 -5.113 -19.316 1.00 97.81 100 ARG A C 1
ATOM 762 O O . ARG A 1 100 ? 7.404 -4.882 -20.274 1.00 97.81 100 ARG A O 1
ATOM 769 N N . GLY A 1 101 ? 5.353 -5.218 -19.435 1.00 97.88 101 GLY A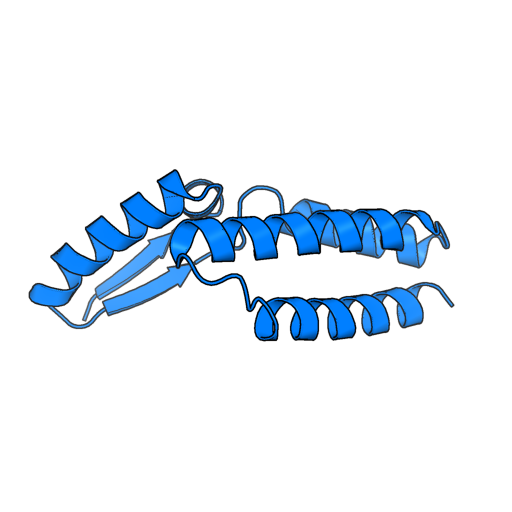 N 1
ATOM 770 C CA . GLY A 1 101 ? 4.651 -4.966 -20.695 1.00 97.88 101 GLY A CA 1
ATOM 771 C C . GLY A 1 101 ? 4.800 -3.525 -21.194 1.00 97.88 101 GLY A C 1
ATOM 772 O O . GLY A 1 101 ? 4.848 -3.307 -22.397 1.00 97.88 101 GLY A O 1
ATOM 773 N N . VAL A 1 102 ? 4.907 -2.555 -20.281 1.00 97.75 102 VAL A N 1
ATOM 774 C CA . VAL A 1 102 ? 5.178 -1.141 -20.599 1.00 97.75 102 VAL A CA 1
ATOM 775 C C . VAL A 1 102 ? 6.653 -0.900 -20.958 1.00 97.75 102 VAL A C 1
ATOM 777 O O . VAL A 1 102 ? 6.948 0.011 -21.726 1.00 97.75 102 VAL A O 1
ATOM 780 N N . TYR A 1 103 ? 7.569 -1.701 -20.410 1.00 97.62 103 TYR A N 1
ATOM 781 C CA . TYR A 1 103 ? 9.013 -1.583 -20.623 1.00 97.62 103 TYR A CA 1
ATOM 782 C C . TYR A 1 103 ? 9.485 -2.050 -22.013 1.00 97.62 103 TYR A C 1
ATOM 784 O O . TYR A 1 103 ? 10.415 -1.468 -22.577 1.00 97.62 103 TYR A O 1
ATOM 792 N N . LEU A 1 104 ? 8.886 -3.120 -22.551 1.00 93.56 104 LEU A N 1
ATOM 793 C CA . LEU A 1 104 ? 9.287 -3.757 -23.818 1.00 93.56 104 LEU A CA 1
ATOM 794 C C . LEU A 1 104 ? 8.950 -2.904 -25.052 1.00 93.56 104 LEU A C 1
ATOM 796 O O . LEU A 1 104 ? 9.841 -2.778 -25.932 1.00 93.56 104 LEU A O 1
#

Secondary structure (DSSP, 8-state):
-EEEEE-TTTTSSHHHHHHHHHHHHHHTTTS-EEEEEPPSTTHHHHHHHHHHHHHTT-TTHHHHHHHHHHHHHHHHHHHHS----HHHHHHHHHHHHHHHHHH-